Protein AF-A0A0M6XXB5-F1 (afdb_monomer_lite)

Structure (mmCIF, N/CA/C/O backbone):
data_AF-A0A0M6XXB5-F1
#
_entry.id   AF-A0A0M6XXB5-F1
#
loop_
_atom_site.group_PDB
_atom_site.id
_atom_site.type_symbol
_atom_site.label_atom_id
_atom_site.label_alt_id
_atom_site.label_comp_id
_atom_site.label_asym_id
_atom_site.label_entity_id
_atom_site.label_seq_id
_atom_site.pdbx_PDB_ins_code
_atom_site.Cartn_x
_atom_site.Cartn_y
_atom_site.Cartn_z
_atom_site.occupancy
_atom_site.B_iso_or_equiv
_atom_site.auth_seq_id
_atom_site.auth_comp_id
_atom_site.auth_asym_id
_atom_site.auth_atom_id
_atom_site.pdbx_PDB_model_num
ATOM 1 N N . MET A 1 1 ? 13.280 -5.245 -15.196 1.00 73.56 1 MET A N 1
ATOM 2 C CA . MET A 1 1 ? 12.966 -3.998 -14.465 1.00 73.56 1 MET A CA 1
ATOM 3 C C . MET A 1 1 ? 12.850 -4.361 -12.997 1.00 73.56 1 MET A C 1
ATOM 5 O O . MET A 1 1 ? 12.481 -5.494 -12.727 1.00 73.56 1 MET A O 1
ATOM 9 N N . LYS A 1 2 ? 13.218 -3.467 -12.080 1.00 82.50 2 LYS A N 1
ATOM 10 C CA . LYS A 1 2 ? 12.990 -3.658 -10.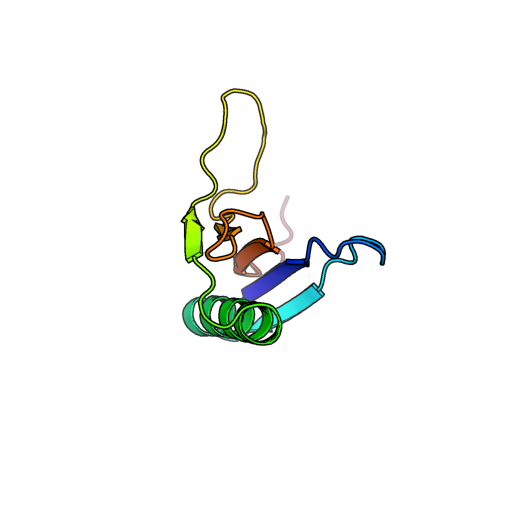643 1.00 82.50 2 LYS A CA 1
ATOM 11 C C . LYS A 1 2 ? 11.946 -2.642 -10.189 1.00 82.50 2 LYS A C 1
ATOM 13 O O . LYS A 1 2 ? 11.917 -1.542 -10.731 1.00 82.50 2 LYS A O 1
ATOM 18 N N . VAL A 1 3 ? 11.097 -3.016 -9.248 1.00 87.75 3 VAL A N 1
ATOM 19 C CA . VAL A 1 3 ? 10.074 -2.164 -8.635 1.00 87.75 3 VAL A CA 1
ATOM 20 C C . VAL A 1 3 ? 10.401 -2.078 -7.157 1.00 87.75 3 VAL A C 1
ATOM 22 O O . VAL A 1 3 ? 10.673 -3.107 -6.545 1.00 87.75 3 VAL A O 1
ATOM 25 N N . ILE A 1 4 ? 10.428 -0.872 -6.606 1.00 88.62 4 ILE A N 1
ATOM 26 C CA . ILE A 1 4 ? 10.579 -0.663 -5.173 1.00 88.62 4 ILE A CA 1
ATOM 27 C C . ILE A 1 4 ? 9.198 -0.470 -4.559 1.00 88.62 4 ILE A C 1
ATOM 29 O O . ILE A 1 4 ? 8.410 0.352 -5.025 1.00 88.62 4 ILE A O 1
ATOM 33 N N . LEU A 1 5 ? 8.920 -1.262 -3.534 1.00 88.81 5 LEU A N 1
ATOM 34 C CA . LEU A 1 5 ? 7.833 -1.039 -2.603 1.00 88.81 5 LEU A CA 1
ATOM 35 C C . LEU A 1 5 ? 8.323 -0.069 -1.537 1.00 88.81 5 LEU A C 1
ATOM 37 O O . LEU A 1 5 ? 9.367 -0.305 -0.930 1.00 88.81 5 LEU A O 1
ATOM 41 N N . ILE A 1 6 ? 7.556 0.987 -1.308 1.00 88.31 6 ILE A N 1
ATOM 42 C CA . ILE A 1 6 ? 7.650 1.834 -0.124 1.00 88.31 6 ILE A CA 1
ATOM 43 C C . ILE A 1 6 ? 6.327 1.661 0.607 1.00 88.31 6 ILE A C 1
ATOM 45 O O . ILE A 1 6 ? 5.285 2.009 0.061 1.00 88.31 6 ILE A O 1
ATOM 49 N N . LEU A 1 7 ? 6.358 1.102 1.809 1.00 87.19 7 LEU A N 1
ATOM 50 C CA . LEU A 1 7 ? 5.177 0.821 2.616 1.00 87.19 7 LEU A CA 1
ATOM 51 C C . LEU A 1 7 ? 5.348 1.455 3.996 1.00 87.19 7 LEU A C 1
ATOM 53 O O . LEU A 1 7 ? 6.414 1.367 4.594 1.00 87.19 7 LEU A O 1
ATOM 57 N N . VAL A 1 8 ? 4.302 2.093 4.505 1.00 86.38 8 VAL A N 1
ATOM 58 C CA . VAL A 1 8 ? 4.264 2.708 5.834 1.00 86.38 8 VAL A CA 1
ATOM 59 C C . VAL A 1 8 ? 3.067 2.137 6.577 1.00 86.38 8 VAL A C 1
ATOM 61 O O . VAL A 1 8 ? 1.937 2.297 6.120 1.00 86.38 8 VAL A O 1
ATOM 64 N N . LEU A 1 9 ? 3.317 1.491 7.716 1.00 84.75 9 LEU A N 1
ATOM 65 C CA . LEU A 1 9 ? 2.275 1.012 8.625 1.00 84.75 9 LEU A CA 1
ATOM 66 C C . LEU A 1 9 ? 2.041 2.047 9.725 1.00 84.75 9 LEU A C 1
ATOM 68 O O . LEU A 1 9 ? 2.980 2.464 10.405 1.00 84.75 9 LEU A O 1
ATOM 72 N N . PHE A 1 10 ? 0.787 2.437 9.928 1.00 81.56 10 PHE A N 1
ATOM 73 C CA . PHE A 1 10 ? 0.371 3.281 11.040 1.00 81.56 10 PHE A CA 1
ATOM 74 C C . PHE A 1 10 ? 0.087 2.397 12.260 1.00 81.56 10 PHE A C 1
ATOM 76 O O . PHE A 1 10 ? -1.055 2.062 12.553 1.00 81.56 10 PHE A O 1
ATOM 83 N N . THR A 1 11 ? 1.134 1.977 12.976 1.00 68.62 11 THR A N 1
ATOM 84 C CA . THR A 1 11 ? 0.946 1.252 14.245 1.00 68.62 11 THR A CA 1
ATOM 85 C C . THR A 1 11 ? 0.736 2.231 15.405 1.00 68.62 11 THR A C 1
ATOM 87 O O . THR A 1 11 ? 1.343 3.300 15.463 1.00 68.62 11 THR A O 1
ATOM 90 N N . PHE A 1 12 ? -0.129 1.877 16.358 1.00 59.72 12 PHE A N 1
ATOM 91 C CA . PHE A 1 12 ? -0.534 2.735 17.483 1.00 59.72 12 PHE A CA 1
ATOM 92 C C . PHE A 1 12 ? 0.529 2.907 18.594 1.00 59.72 12 PHE A C 1
ATOM 94 O O . PHE A 1 12 ? 0.182 3.286 19.714 1.00 59.72 12 PHE A O 1
ATOM 101 N N . GLY A 1 13 ? 1.817 2.652 18.342 1.00 54.59 13 GLY A N 1
ATOM 102 C CA . GLY A 1 13 ? 2.812 2.766 19.415 1.00 54.59 13 GLY A CA 1
ATOM 103 C C . GLY A 1 13 ? 4.283 2.655 19.037 1.00 54.59 13 GLY A C 1
ATOM 104 O O . GLY A 1 13 ? 5.118 3.154 19.790 1.00 54.59 13 GLY A O 1
ATOM 105 N N . GLU A 1 14 ? 4.620 2.065 17.893 1.00 55.31 14 GLU A N 1
ATOM 106 C CA . GLU A 1 14 ? 6.003 1.949 17.430 1.00 55.31 14 GLU A CA 1
ATOM 107 C C . GLU A 1 14 ? 6.174 2.864 16.215 1.00 55.31 14 GLU A C 1
ATOM 109 O O . GLU A 1 14 ? 5.253 3.025 15.416 1.00 55.31 14 GLU A O 1
ATOM 114 N N . GLY A 1 15 ? 7.298 3.581 16.148 1.00 55.56 15 GLY A N 1
ATOM 115 C CA . GLY A 1 15 ? 7.521 4.633 15.155 1.00 55.56 15 GLY A CA 1
ATOM 116 C C . GLY A 1 15 ? 7.180 4.190 13.730 1.00 55.56 15 GLY A C 1
ATOM 117 O O . GLY A 1 15 ? 7.286 3.017 13.386 1.00 55.56 15 GLY A O 1
ATOM 118 N N . LEU A 1 16 ? 6.767 5.148 12.899 1.00 66.75 16 LEU A N 1
ATOM 119 C CA . LEU A 1 16 ? 6.447 4.924 11.489 1.00 66.75 16 LEU A CA 1
ATOM 120 C C . LEU A 1 16 ? 7.727 4.599 10.707 1.00 66.75 16 LEU A C 1
ATOM 122 O O . LEU A 1 16 ? 8.296 5.470 10.049 1.00 66.75 16 LEU A O 1
ATOM 126 N N . GLU A 1 17 ? 8.220 3.370 10.824 1.00 70.06 17 GLU A N 1
ATOM 127 C CA . GLU A 1 17 ? 9.357 2.902 10.042 1.00 70.06 17 GLU A CA 1
ATOM 128 C C . GLU A 1 17 ? 8.867 2.449 8.662 1.00 70.06 17 GLU A C 1
ATOM 130 O O . GLU A 1 17 ? 8.036 1.541 8.563 1.00 70.06 17 GLU A O 1
ATOM 135 N N . PRO A 1 18 ? 9.342 3.081 7.573 1.00 79.75 18 PRO A N 1
ATOM 136 C CA . PRO A 1 18 ? 8.973 2.655 6.237 1.00 79.75 18 PRO A CA 1
ATOM 137 C C . PRO A 1 18 ? 9.617 1.301 5.928 1.00 79.75 18 PRO A C 1
ATOM 139 O O . PRO A 1 18 ? 10.839 1.141 5.978 1.00 79.75 18 PRO A O 1
ATOM 142 N N . VAL A 1 19 ? 8.794 0.335 5.539 1.00 83.50 19 VAL A N 1
ATOM 143 C CA . VAL A 1 19 ? 9.240 -0.938 4.982 1.00 83.50 19 VAL A CA 1
ATOM 144 C C . VAL A 1 19 ? 9.546 -0.729 3.503 1.00 83.50 19 VAL A C 1
ATOM 146 O O . VAL A 1 19 ? 8.720 -0.215 2.746 1.00 83.50 19 VAL A O 1
ATOM 149 N N . THR A 1 20 ? 10.744 -1.130 3.077 1.00 86.06 20 THR A N 1
ATOM 150 C CA . THR A 1 20 ? 11.140 -1.088 1.665 1.00 86.06 20 THR A CA 1
ATOM 151 C C . THR A 1 20 ? 11.526 -2.471 1.166 1.00 86.06 20 THR A C 1
ATOM 153 O O . THR A 1 20 ? 12.243 -3.210 1.839 1.00 86.06 20 THR A O 1
ATOM 156 N N . ALA A 1 21 ? 11.036 -2.840 -0.017 1.00 87.94 21 ALA A N 1
ATOM 157 C CA . ALA A 1 21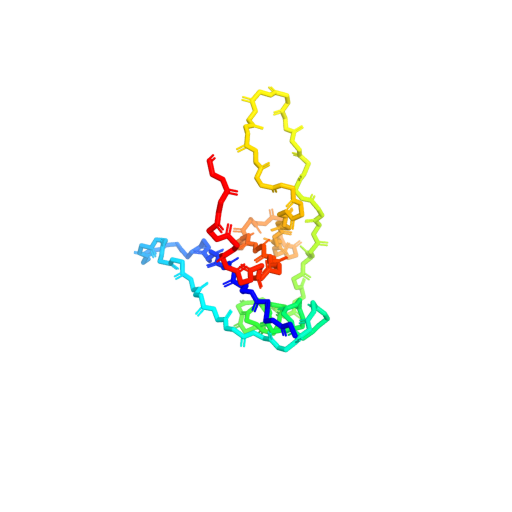 ? 11.309 -4.139 -0.626 1.00 87.94 21 ALA A CA 1
ATOM 158 C C . ALA A 1 21 ? 11.424 -4.027 -2.150 1.00 87.94 21 ALA A C 1
ATOM 160 O O . ALA A 1 21 ? 10.837 -3.144 -2.770 1.00 87.94 21 ALA A O 1
ATOM 161 N N . GLU A 1 22 ? 12.188 -4.928 -2.768 1.00 89.50 22 GLU A N 1
ATOM 162 C CA . GLU A 1 22 ? 12.366 -4.969 -4.221 1.00 89.50 22 GLU A CA 1
ATOM 163 C C . GLU A 1 22 ? 11.577 -6.121 -4.848 1.00 89.50 22 GLU A C 1
ATOM 165 O O . GLU A 1 22 ? 11.687 -7.273 -4.432 1.00 89.50 22 GLU A O 1
ATOM 170 N N . PHE A 1 23 ? 10.856 -5.820 -5.924 1.00 89.25 23 PHE A N 1
ATOM 171 C CA . PHE A 1 23 ? 10.056 -6.769 -6.689 1.00 89.25 23 PHE A CA 1
ATOM 172 C C . PHE A 1 23 ? 10.423 -6.749 -8.174 1.00 89.25 23 PHE A C 1
ATOM 174 O O . PHE A 1 23 ? 10.944 -5.770 -8.715 1.00 89.25 23 PHE A O 1
ATOM 181 N N . ALA A 1 24 ? 10.138 -7.852 -8.867 1.00 88.88 24 ALA A N 1
ATOM 182 C CA . ALA A 1 24 ? 10.406 -7.981 -10.299 1.00 88.88 24 ALA A CA 1
ATOM 183 C C . ALA A 1 24 ? 9.342 -7.297 -11.184 1.00 88.88 24 ALA A C 1
ATOM 185 O O . ALA A 1 24 ? 9.633 -6.940 -12.327 1.00 88.88 24 ALA A O 1
ATOM 186 N N . THR A 1 25 ? 8.116 -7.126 -10.679 1.00 88.69 25 THR A N 1
ATOM 187 C CA . THR A 1 25 ? 6.960 -6.577 -11.410 1.00 88.69 25 THR A CA 1
ATOM 188 C C . THR A 1 25 ? 6.088 -5.715 -10.492 1.00 88.69 25 THR A C 1
ATOM 190 O O . THR A 1 25 ? 6.140 -5.876 -9.273 1.00 88.69 25 THR A O 1
ATOM 193 N N . MET A 1 26 ? 5.269 -4.819 -11.065 1.00 86.06 26 MET A N 1
ATOM 194 C CA . MET A 1 26 ? 4.329 -4.002 -10.275 1.00 86.06 26 MET A CA 1
ATOM 195 C C . MET A 1 26 ? 3.288 -4.870 -9.567 1.00 86.06 26 MET A C 1
ATOM 197 O O . MET A 1 26 ? 3.092 -4.724 -8.371 1.00 86.06 26 MET A O 1
ATOM 201 N N . ALA A 1 27 ? 2.734 -5.867 -10.264 1.00 87.75 27 ALA A N 1
ATOM 202 C CA . ALA A 1 27 ? 1.776 -6.801 -9.673 1.00 87.75 27 ALA A CA 1
ATOM 203 C C . ALA A 1 27 ? 2.345 -7.561 -8.459 1.00 87.75 27 ALA A C 1
ATOM 205 O O . ALA A 1 27 ? 1.631 -7.796 -7.492 1.00 87.75 27 ALA A O 1
ATOM 206 N N . ALA A 1 28 ? 3.632 -7.931 -8.483 1.00 89.94 28 ALA A N 1
ATOM 207 C CA . ALA A 1 28 ? 4.272 -8.572 -7.334 1.00 89.94 28 ALA A CA 1
ATOM 208 C C . ALA A 1 28 ? 4.496 -7.591 -6.172 1.00 89.94 28 ALA A C 1
ATOM 210 O O . ALA A 1 28 ? 4.404 -7.997 -5.020 1.00 89.94 28 ALA A O 1
ATOM 211 N N . CYS A 1 29 ? 4.767 -6.318 -6.478 1.00 90.50 29 CYS A N 1
ATOM 212 C CA . CYS A 1 29 ? 4.886 -5.261 -5.477 1.00 90.50 29 CYS A CA 1
ATOM 213 C C . CYS A 1 29 ? 3.553 -5.007 -4.765 1.00 90.50 29 CYS A C 1
ATOM 215 O O . CYS A 1 29 ? 3.509 -5.034 -3.539 1.00 90.50 29 CYS A O 1
ATOM 217 N N . GLU A 1 30 ? 2.464 -4.845 -5.521 1.00 88.75 30 GLU A N 1
ATOM 218 C CA . GLU A 1 30 ? 1.120 -4.647 -4.966 1.00 88.75 30 GLU A CA 1
ATOM 219 C C . GLU A 1 30 ? 0.661 -5.856 -4.146 1.00 88.75 30 GLU A C 1
ATOM 221 O O . GLU A 1 30 ? 0.173 -5.693 -3.031 1.00 88.75 30 GLU A O 1
ATOM 226 N N . ALA A 1 31 ? 0.878 -7.076 -4.650 1.00 90.25 31 ALA A N 1
ATOM 227 C CA . ALA A 1 31 ? 0.543 -8.295 -3.916 1.00 90.25 31 ALA A CA 1
ATOM 228 C C . ALA A 1 31 ? 1.360 -8.440 -2.621 1.00 90.25 31 ALA A C 1
ATOM 230 O O . ALA A 1 31 ? 0.820 -8.849 -1.598 1.00 90.25 31 ALA A O 1
ATOM 231 N N . GLY A 1 32 ? 2.650 -8.087 -2.651 1.00 90.00 32 GLY A N 1
ATOM 232 C CA . GLY A 1 32 ? 3.504 -8.095 -1.463 1.00 90.00 32 GLY A CA 1
ATOM 233 C C . GLY A 1 32 ? 3.086 -7.048 -0.431 1.00 90.00 32 GLY A C 1
ATOM 234 O O . GLY A 1 32 ? 3.090 -7.339 0.760 1.00 90.00 32 GLY A O 1
ATOM 235 N N . ALA A 1 33 ? 2.684 -5.857 -0.884 1.00 89.25 33 ALA A N 1
ATOM 236 C CA . ALA A 1 33 ? 2.140 -4.819 -0.016 1.00 89.25 33 ALA A CA 1
ATOM 237 C C . ALA A 1 33 ? 0.843 -5.283 0.654 1.00 89.25 33 ALA A C 1
ATOM 239 O O . ALA A 1 33 ? 0.723 -5.199 1.872 1.00 89.25 33 ALA A O 1
ATOM 240 N N . LEU A 1 34 ? -0.100 -5.818 -0.130 1.00 88.31 34 LEU A N 1
ATOM 241 C CA . LEU A 1 34 ? -1.381 -6.303 0.377 1.00 88.31 34 LEU A CA 1
ATOM 242 C C . LEU A 1 34 ? -1.194 -7.418 1.407 1.00 88.31 34 LEU A C 1
ATOM 244 O O . LEU A 1 34 ? -1.789 -7.341 2.473 1.00 88.31 34 LEU A O 1
ATOM 248 N N . ALA A 1 35 ? -0.310 -8.382 1.134 1.00 89.50 35 ALA A N 1
ATOM 249 C CA . ALA A 1 35 ? -0.019 -9.469 2.064 1.00 89.50 35 ALA A CA 1
ATOM 250 C C . ALA A 1 35 ? 0.462 -8.956 3.435 1.00 89.50 35 ALA A C 1
ATOM 252 O O . ALA A 1 35 ? 0.078 -9.512 4.455 1.00 89.50 35 ALA A O 1
ATOM 253 N N . MET A 1 36 ? 1.250 -7.873 3.478 1.00 86.94 36 MET A N 1
ATOM 254 C CA . MET A 1 36 ? 1.667 -7.264 4.749 1.00 86.94 36 MET A CA 1
ATOM 255 C C . MET A 1 36 ? 0.507 -6.597 5.496 1.00 86.94 36 MET A C 1
ATOM 257 O O . MET A 1 36 ? 0.478 -6.618 6.721 1.00 86.94 36 MET A O 1
ATOM 261 N N . PHE A 1 37 ? -0.454 -6.004 4.784 1.00 87.25 37 PHE A N 1
ATOM 262 C CA . PHE A 1 37 ? -1.652 -5.444 5.414 1.00 87.25 37 PHE A CA 1
ATOM 263 C C . PHE A 1 37 ? -2.630 -6.528 5.875 1.00 87.25 37 PHE A C 1
ATOM 265 O O . PHE A 1 37 ? -3.267 -6.344 6.907 1.00 87.25 37 PHE A O 1
ATOM 272 N N . GLU A 1 38 ? -2.704 -7.657 5.167 1.00 88.06 38 GLU A N 1
ATOM 273 C CA . GLU A 1 38 ? -3.494 -8.834 5.558 1.00 88.06 38 GLU A CA 1
ATOM 274 C C . GLU A 1 38 ? -2.977 -9.490 6.853 1.00 88.06 38 GLU A C 1
ATOM 276 O O . GLU A 1 38 ? -3.742 -10.115 7.581 1.00 88.06 38 GLU A O 1
ATOM 281 N N . GLU A 1 39 ? -1.691 -9.326 7.188 1.00 85.19 39 GLU A N 1
ATOM 282 C CA . GLU A 1 39 ? -1.155 -9.740 8.496 1.00 85.19 39 GLU A CA 1
ATOM 283 C C . GLU A 1 39 ? -1.626 -8.836 9.651 1.00 85.19 39 GLU A C 1
ATOM 285 O O . GLU A 1 39 ? -1.566 -9.242 10.814 1.00 85.19 39 GLU A O 1
ATOM 290 N N . VAL A 1 40 ? -2.077 -7.614 9.345 1.00 82.62 40 VAL A N 1
ATOM 291 C CA . VAL A 1 40 ? -2.525 -6.612 10.326 1.00 82.62 40 VAL A CA 1
ATOM 292 C C . VAL A 1 40 ? -4.051 -6.597 10.466 1.00 82.62 40 VAL A C 1
ATOM 294 O O . VAL A 1 40 ? -4.555 -6.453 11.579 1.00 82.62 40 VAL A O 1
ATOM 297 N N . ASP A 1 41 ? -4.782 -6.747 9.362 1.00 84.62 41 ASP A N 1
ATOM 298 C CA . ASP A 1 41 ? -6.247 -6.753 9.295 1.00 84.62 41 ASP A CA 1
ATOM 299 C C . ASP A 1 41 ? -6.708 -7.842 8.313 1.00 84.62 41 ASP A C 1
ATOM 301 O O . ASP A 1 41 ? -6.158 -7.952 7.225 1.00 84.62 41 ASP A O 1
ATOM 305 N N . ASP A 1 42 ? -7.718 -8.642 8.669 1.00 82.12 42 ASP A N 1
ATOM 306 C CA . ASP A 1 42 ? -8.200 -9.760 7.836 1.00 82.12 42 ASP A CA 1
ATOM 307 C C . ASP A 1 42 ? -8.893 -9.313 6.529 1.00 82.12 42 ASP A C 1
ATOM 309 O O . ASP A 1 42 ? -9.132 -10.129 5.634 1.00 82.12 42 ASP A O 1
ATOM 313 N N . ALA A 1 43 ? -9.286 -8.041 6.410 1.00 84.56 43 ALA A N 1
ATOM 314 C CA . ALA A 1 43 ? -9.998 -7.521 5.248 1.00 84.56 43 ALA A CA 1
ATOM 315 C C . ALA A 1 43 ? -9.652 -6.043 4.970 1.00 84.56 43 ALA A C 1
ATOM 317 O O . ALA A 1 43 ? -10.540 -5.176 5.008 1.00 84.56 43 ALA A O 1
ATOM 318 N N . PRO A 1 44 ? -8.384 -5.751 4.623 1.00 87.06 44 PRO A N 1
ATOM 319 C CA . PRO A 1 44 ? -7.927 -4.398 4.382 1.00 87.06 44 PRO A CA 1
ATOM 320 C C . PRO A 1 44 ? -8.541 -3.855 3.088 1.00 87.06 44 PRO A C 1
ATOM 322 O O . PRO A 1 44 ? -8.556 -4.501 2.038 1.00 87.06 44 PRO A O 1
ATOM 325 N N . VAL A 1 45 ? -9.035 -2.623 3.146 1.00 86.81 45 VAL A N 1
ATOM 326 C CA . VAL A 1 45 ? -9.586 -1.909 1.998 1.00 86.81 45 VAL A CA 1
ATOM 327 C C . VAL A 1 45 ? -8.512 -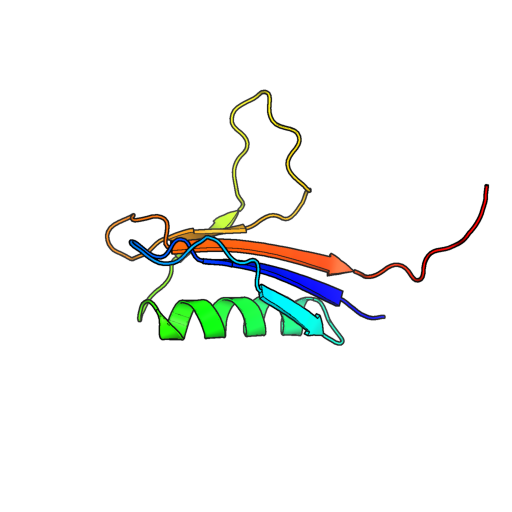0.999 1.426 1.00 86.81 45 VAL A C 1
ATOM 329 O O . VAL A 1 45 ? -8.121 -0.002 2.034 1.00 86.81 45 VAL A O 1
ATOM 332 N N . VAL A 1 46 ? -8.054 -1.338 0.226 1.00 88.38 46 VAL A N 1
ATOM 333 C CA . VAL A 1 46 ? -7.081 -0.546 -0.523 1.00 88.38 46 VAL A CA 1
ATOM 334 C C . VAL A 1 46 ? -7.812 0.448 -1.420 1.00 88.38 46 VAL A C 1
ATOM 336 O O . VAL A 1 46 ? -8.669 0.068 -2.218 1.00 88.38 46 VAL A O 1
ATOM 339 N N . ALA A 1 47 ? -7.452 1.722 -1.314 1.00 85.56 47 ALA A N 1
ATOM 340 C CA . ALA A 1 47 ? -7.987 2.786 -2.151 1.00 85.56 47 ALA A CA 1
ATOM 341 C C . ALA A 1 47 ? -6.857 3.681 -2.680 1.00 85.56 47 ALA A C 1
ATOM 343 O O . ALA A 1 47 ? -5.844 3.857 -1.999 1.00 85.56 47 ALA A O 1
ATOM 344 N N . PRO A 1 48 ? -7.004 4.268 -3.880 1.00 83.31 48 PRO A N 1
ATOM 345 C CA . PRO A 1 48 ? -6.090 5.311 -4.324 1.00 83.31 48 PRO A CA 1
ATOM 346 C C . PRO A 1 48 ? -6.131 6.476 -3.334 1.00 83.31 48 PRO A C 1
ATOM 348 O O . PRO A 1 48 ? -7.204 6.876 -2.873 1.00 83.31 48 PRO A O 1
ATOM 351 N N . PHE A 1 49 ? -4.962 7.009 -2.980 1.00 78.50 49 PHE A N 1
ATOM 352 C CA . PHE A 1 49 ? -4.901 8.167 -2.104 1.00 78.50 49 PHE A CA 1
ATOM 353 C C . PHE A 1 49 ? -5.360 9.409 -2.876 1.00 78.50 49 PHE A C 1
ATOM 355 O O . PHE A 1 49 ? -4.641 9.940 -3.723 1.00 78.50 49 PHE A O 1
ATOM 362 N N . GLU A 1 50 ? -6.588 9.858 -2.611 1.00 66.50 50 GLU A N 1
ATOM 363 C CA . GLU A 1 50 ? -7.126 11.075 -3.211 1.00 66.50 50 GLU A CA 1
ATOM 364 C C . GLU A 1 50 ? -6.540 12.314 -2.525 1.00 66.50 50 GLU A C 1
ATOM 366 O O . GLU A 1 50 ? -6.715 12.550 -1.329 1.00 66.50 50 GLU A O 1
ATOM 371 N N . LEU A 1 51 ? -5.846 13.126 -3.317 1.00 61.03 51 LEU A N 1
ATOM 372 C CA . LEU A 1 51 ? -5.288 14.403 -2.898 1.00 61.03 51 LEU A CA 1
ATOM 373 C C . LEU A 1 51 ? -6.393 15.387 -2.496 1.00 61.03 51 LEU A C 1
ATOM 375 O O . LEU A 1 51 ? -7.199 15.811 -3.325 1.00 61.03 51 LEU A O 1
ATOM 379 N N . THR A 1 52 ? -6.353 15.879 -1.260 1.00 54.88 52 THR A N 1
ATOM 380 C CA . THR A 1 52 ? -6.910 17.202 -0.959 1.00 54.88 52 THR A CA 1
ATOM 381 C C . THR A 1 52 ? -5.981 18.257 -1.556 1.00 54.88 52 THR A C 1
ATOM 383 O O . THR A 1 52 ? -4.777 18.226 -1.306 1.00 54.88 52 THR A O 1
ATOM 386 N N . ALA A 1 53 ? -6.519 19.162 -2.377 1.00 44.28 53 ALA A N 1
ATOM 387 C CA . ALA A 1 53 ? -5.752 20.156 -3.131 1.00 44.28 53 ALA A CA 1
ATOM 388 C C . ALA A 1 53 ? -4.667 20.853 -2.278 1.00 44.28 53 ALA A C 1
ATOM 390 O O . ALA A 1 53 ? -4.992 21.530 -1.304 1.00 44.28 53 ALA A O 1
ATOM 391 N N . GLY A 1 54 ? -3.392 20.707 -2.669 1.00 53.44 54 GLY A N 1
ATOM 392 C CA . GLY A 1 54 ? -2.254 21.397 -2.042 1.00 53.44 54 GLY A CA 1
ATOM 393 C C . GLY A 1 54 ? -1.088 20.523 -1.562 1.00 53.44 54 GLY A C 1
ATOM 394 O O . GLY A 1 54 ? -0.141 21.076 -1.009 1.00 53.44 54 GLY A O 1
ATOM 395 N N . SER A 1 55 ? -1.120 19.201 -1.757 1.00 50.56 55 SER A N 1
ATOM 396 C CA . SER A 1 55 ? -0.010 18.309 -1.385 1.00 50.56 55 SER A CA 1
ATOM 397 C C . SER A 1 55 ? 0.667 17.692 -2.611 1.00 50.56 55 SER A C 1
ATOM 399 O O . SER A 1 55 ? -0.000 17.121 -3.467 1.00 50.56 55 SER A O 1
ATOM 401 N N . ASP A 1 56 ? 1.995 17.786 -2.680 1.00 52.62 56 ASP A N 1
ATOM 402 C CA . ASP A 1 56 ? 2.820 17.018 -3.615 1.00 52.62 56 ASP A CA 1
ATOM 403 C C . ASP A 1 56 ? 2.912 15.575 -3.101 1.00 52.62 56 ASP A C 1
ATOM 405 O O . ASP A 1 56 ? 3.771 15.245 -2.284 1.00 52.62 56 ASP A O 1
ATOM 409 N N . VAL A 1 57 ? 1.982 14.716 -3.515 1.00 56.03 57 VAL A N 1
ATOM 410 C CA . VAL A 1 57 ? 2.076 13.275 -3.244 1.00 56.03 57 VAL A CA 1
ATOM 411 C C . VAL A 1 57 ? 2.614 12.593 -4.491 1.00 56.03 57 VAL A C 1
ATOM 413 O O . VAL A 1 57 ? 2.270 12.962 -5.612 1.00 56.03 57 VAL A O 1
ATOM 416 N N . ILE A 1 58 ? 3.478 11.602 -4.278 1.00 58.84 58 ILE A N 1
ATOM 417 C CA . ILE A 1 58 ? 3.985 10.721 -5.327 1.00 58.84 58 ILE A CA 1
ATOM 418 C C . ILE A 1 58 ? 2.766 10.079 -6.001 1.00 58.84 58 ILE A C 1
ATOM 420 O O . ILE A 1 58 ? 1.956 9.432 -5.326 1.00 58.84 58 ILE A O 1
ATOM 424 N N . GLU A 1 59 ? 2.614 10.304 -7.310 1.00 58.47 59 GLU A N 1
ATOM 425 C CA . GLU A 1 59 ? 1.594 9.643 -8.128 1.00 58.47 59 GLU A CA 1
ATOM 426 C C . GLU A 1 59 ? 1.619 8.131 -7.829 1.00 58.47 59 GLU A C 1
ATOM 428 O O . GLU A 1 59 ? 2.685 7.564 -7.603 1.00 58.47 59 GLU A O 1
ATOM 433 N N . GLU A 1 60 ? 0.452 7.480 -7.785 1.00 69.31 60 GLU A N 1
ATOM 434 C CA . GLU A 1 60 ? 0.327 6.034 -7.497 1.00 69.31 60 GLU A CA 1
ATOM 435 C C . GLU A 1 60 ? 0.512 5.624 -6.016 1.00 69.31 60 GLU A C 1
ATOM 437 O O . GLU A 1 60 ? 0.746 4.454 -5.710 1.00 69.31 60 GLU A O 1
ATOM 442 N N . THR A 1 61 ? 0.373 6.557 -5.066 1.00 82.06 61 THR A N 1
ATOM 443 C CA . THR A 1 61 ? 0.271 6.203 -3.637 1.00 82.06 61 THR A CA 1
ATOM 444 C C . THR A 1 61 ? -1.122 5.655 -3.311 1.00 82.06 61 THR A C 1
ATOM 446 O O . THR A 1 61 ? -2.145 6.273 -3.614 1.00 82.06 61 THR A O 1
ATOM 449 N N . MET A 1 62 ? -1.159 4.504 -2.651 1.00 87.94 62 MET A N 1
ATOM 450 C CA . MET A 1 62 ? -2.369 3.831 -2.192 1.00 87.94 62 MET A CA 1
ATOM 451 C C . MET A 1 62 ? -2.477 3.967 -0.674 1.00 87.94 62 MET A C 1
ATOM 453 O O . MET A 1 62 ? -1.478 3.851 0.036 1.00 87.94 62 MET A O 1
ATOM 457 N N . ILE A 1 63 ? -3.687 4.195 -0.171 1.00 88.25 63 ILE A N 1
ATOM 458 C CA . ILE A 1 63 ? -3.996 4.148 1.259 1.00 88.25 63 ILE A CA 1
ATOM 459 C C . ILE A 1 63 ? -4.727 2.857 1.581 1.00 88.25 63 ILE A C 1
ATOM 461 O O . ILE A 1 63 ? -5.570 2.394 0.808 1.00 88.25 63 ILE A O 1
ATOM 465 N N . VAL A 1 64 ? -4.396 2.282 2.729 1.00 89.25 64 VAL A N 1
ATOM 466 C CA . VAL A 1 64 ? -5.007 1.054 3.218 1.00 89.25 64 VAL A CA 1
ATOM 467 C C . VAL A 1 64 ? -5.728 1.351 4.514 1.00 89.25 64 VAL A C 1
ATOM 469 O O . VAL A 1 64 ? -5.156 1.933 5.438 1.00 89.25 64 VAL A O 1
ATOM 472 N N . ARG A 1 65 ? -7.001 0.965 4.564 1.00 89.12 65 ARG A N 1
ATOM 473 C CA . ARG A 1 65 ? -7.875 1.160 5.718 1.00 89.12 65 ARG A CA 1
ATOM 474 C C . ARG A 1 65 ? -8.421 -0.167 6.213 1.00 89.12 65 ARG A C 1
ATOM 476 O O . ARG A 1 65 ? -8.665 -1.061 5.408 1.00 89.12 65 ARG A O 1
ATOM 483 N N . GLY A 1 66 ? -8.633 -0.269 7.516 1.00 86.12 66 GLY A N 1
ATOM 484 C CA . GLY A 1 66 ? -9.329 -1.389 8.135 1.00 86.12 66 GLY A CA 1
ATOM 485 C C . GLY A 1 66 ? -10.826 -1.318 7.861 1.00 86.12 66 GLY A C 1
ATOM 486 O O . GLY A 1 66 ? -11.351 -0.308 7.374 1.00 86.12 66 GLY A O 1
ATOM 487 N N . GLN A 1 67 ? -11.540 -2.392 8.189 1.00 82.25 67 GLN A N 1
ATOM 488 C CA . GLN A 1 67 ? -12.999 -2.443 8.021 1.00 82.25 67 GLN A CA 1
ATOM 489 C C . GLN A 1 67 ? -13.751 -1.415 8.875 1.00 82.25 67 GLN A C 1
ATOM 491 O O . GLN A 1 67 ? -14.859 -0.996 8.542 1.00 82.25 67 GLN A O 1
ATOM 496 N N . ASP A 1 68 ? -13.142 -1.013 9.981 1.00 82.31 68 ASP A N 1
ATOM 497 C CA . ASP A 1 68 ? -13.596 0.029 10.893 1.00 82.31 68 ASP A CA 1
ATOM 498 C C . ASP A 1 68 ? -13.365 1.452 10.346 1.00 82.31 68 ASP A C 1
ATOM 500 O O . ASP A 1 68 ? -13.832 2.427 10.938 1.00 82.31 68 ASP A O 1
ATOM 504 N N . GLY A 1 69 ? -12.692 1.575 9.197 1.00 79.75 69 GLY A N 1
ATOM 505 C CA . GLY A 1 69 ? -12.337 2.844 8.572 1.00 79.75 69 GLY A CA 1
ATOM 506 C C . GLY A 1 69 ? -11.075 3.479 9.151 1.00 79.75 69 GLY A C 1
ATOM 507 O O . GLY A 1 69 ? -10.769 4.619 8.799 1.00 79.75 69 GLY A O 1
ATOM 508 N N . THR A 1 70 ? -10.345 2.768 10.013 1.00 83.69 70 THR A N 1
ATOM 509 C CA . THR A 1 70 ? -9.067 3.232 10.555 1.00 83.69 70 THR A CA 1
ATOM 510 C C . THR A 1 70 ? -7.993 3.158 9.473 1.00 83.69 70 THR A C 1
ATOM 512 O O . THR A 1 70 ? -7.891 2.160 8.763 1.00 83.69 70 THR A O 1
ATOM 515 N N . ASP A 1 71 ? -7.176 4.202 9.333 1.00 86.19 71 ASP A N 1
ATOM 516 C CA . ASP A 1 71 ? -6.040 4.175 8.412 1.00 86.19 71 ASP A CA 1
ATOM 517 C C . ASP A 1 71 ? -4.971 3.208 8.954 1.00 86.19 71 ASP A C 1
ATOM 519 O O . ASP A 1 71 ? -4.358 3.462 9.989 1.00 86.19 71 ASP A O 1
ATOM 523 N N . LEU A 1 72 ? -4.747 2.097 8.248 1.00 86.75 72 LEU A N 1
ATOM 524 C CA . LEU A 1 72 ? -3.741 1.085 8.595 1.00 86.75 72 LEU A CA 1
ATOM 525 C C . LEU A 1 72 ? -2.362 1.463 8.062 1.00 86.75 72 LEU A C 1
ATOM 527 O O . LEU A 1 72 ? -1.340 1.095 8.637 1.00 86.75 72 LEU A O 1
ATOM 531 N N . GLY A 1 73 ? -2.319 2.182 6.941 1.00 88.25 73 GLY A N 1
ATOM 532 C CA . GLY A 1 73 ? -1.067 2.567 6.314 1.00 88.25 73 GLY A CA 1
ATOM 533 C C . GLY A 1 73 ? -1.221 3.092 4.901 1.00 88.25 73 GLY A C 1
ATOM 534 O O . GLY A 1 73 ? -2.319 3.321 4.395 1.00 88.25 73 GLY A O 1
ATOM 535 N N . MET A 1 74 ? -0.082 3.265 4.248 1.00 89.50 74 MET A N 1
ATOM 536 C CA . MET A 1 74 ? 0.011 3.651 2.846 1.00 89.50 74 MET A CA 1
ATOM 537 C C . MET A 1 74 ? 1.141 2.891 2.170 1.00 89.50 74 MET A C 1
ATOM 539 O O . MET A 1 74 ? 2.135 2.546 2.806 1.00 89.50 74 MET A O 1
ATOM 543 N N . PHE A 1 75 ? 1.010 2.646 0.873 1.00 89.75 75 PHE A N 1
ATOM 544 C CA . PHE A 1 75 ? 2.085 2.069 0.083 1.00 89.75 75 PHE A CA 1
ATOM 545 C C . PHE A 1 75 ? 2.180 2.710 -1.297 1.00 89.75 75 PHE A C 1
ATOM 547 O O . PHE A 1 75 ? 1.207 3.230 -1.835 1.00 89.75 75 PHE A O 1
ATOM 554 N N . SER A 1 76 ? 3.371 2.663 -1.877 1.00 89.31 76 SER A N 1
ATOM 555 C CA . SER A 1 76 ? 3.649 3.086 -3.244 1.00 89.31 76 SER A CA 1
ATOM 556 C C . SER A 1 76 ? 4.583 2.076 -3.900 1.00 89.31 76 SER A C 1
ATOM 558 O O . SER A 1 76 ? 5.591 1.664 -3.319 1.00 89.31 76 SER A O 1
ATOM 560 N N . CYS A 1 77 ? 4.238 1.675 -5.120 1.00 88.94 77 CYS A N 1
ATOM 561 C CA . CYS A 1 77 ? 5.034 0.781 -5.947 1.00 88.94 77 CYS A CA 1
ATOM 562 C C . CYS A 1 77 ? 5.639 1.576 -7.099 1.00 88.94 77 CYS A C 1
ATOM 564 O O . CYS A 1 77 ? 4.966 1.874 -8.076 1.00 88.94 77 CYS A O 1
ATOM 566 N N . SER A 1 78 ? 6.925 1.906 -7.000 1.00 86.00 78 SER A N 1
ATOM 567 C CA . SER A 1 78 ? 7.611 2.718 -8.006 1.00 86.00 78 SER A CA 1
ATOM 568 C C . SER A 1 78 ? 8.580 1.865 -8.827 1.00 86.00 78 SER A C 1
ATOM 570 O O . SER A 1 78 ? 9.426 1.170 -8.256 1.00 86.00 78 SER A O 1
ATOM 572 N N . PRO A 1 79 ? 8.547 1.894 -10.170 1.00 84.19 79 PRO A N 1
ATOM 573 C CA . PRO A 1 79 ? 9.577 1.242 -10.961 1.00 84.19 79 PRO A CA 1
ATOM 574 C C . PRO A 1 79 ? 10.919 1.942 -10.724 1.00 84.19 79 PRO A C 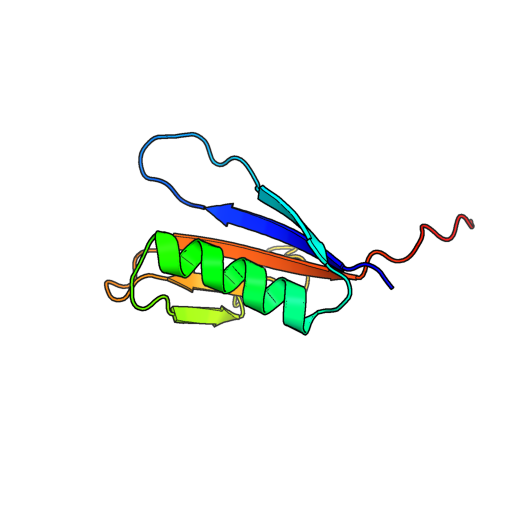1
ATOM 576 O O . PRO A 1 79 ? 11.086 3.121 -11.036 1.00 84.19 79 PRO A O 1
ATOM 579 N N . LEU A 1 80 ? 11.914 1.196 -10.238 1.00 76.56 80 LEU A N 1
ATOM 580 C CA . LEU A 1 80 ? 13.301 1.640 -10.223 1.00 76.56 80 LEU A CA 1
ATOM 581 C C . LEU A 1 80 ? 13.755 1.764 -11.677 1.00 76.56 80 LEU A C 1
ATOM 583 O O . LEU A 1 80 ? 14.213 0.809 -12.317 1.00 76.56 80 LEU A O 1
ATOM 587 N N . ARG A 1 81 ? 13.625 2.971 -12.226 1.00 60.66 81 ARG A N 1
ATOM 588 C CA . ARG A 1 81 ? 14.438 3.384 -13.362 1.00 60.66 81 ARG A CA 1
ATOM 589 C C . ARG A 1 81 ? 15.874 3.233 -12.868 1.00 60.66 81 ARG A C 1
ATOM 591 O O . ARG A 1 81 ? 16.252 3.897 -11.906 1.00 60.66 81 ARG A O 1
ATOM 598 N N . ALA A 1 82 ? 16.660 2.341 -13.480 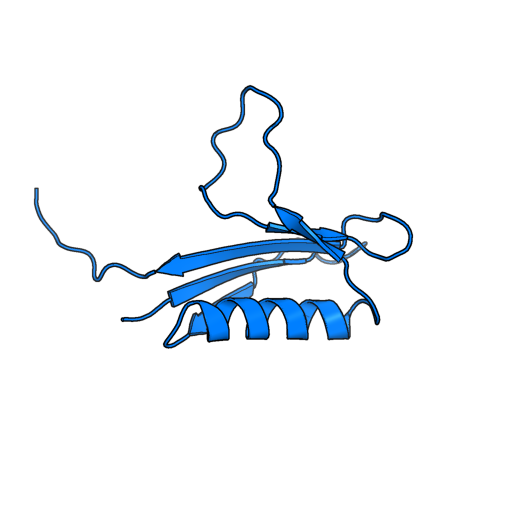1.00 48.00 82 ALA A N 1
ATOM 599 C CA . ALA A 1 82 ? 18.110 2.404 -13.330 1.00 48.00 82 ALA A CA 1
ATOM 600 C C . ALA A 1 82 ? 18.467 3.869 -13.558 1.00 48.00 82 ALA A C 1
ATOM 602 O O . ALA A 1 82 ? 18.074 4.403 -14.59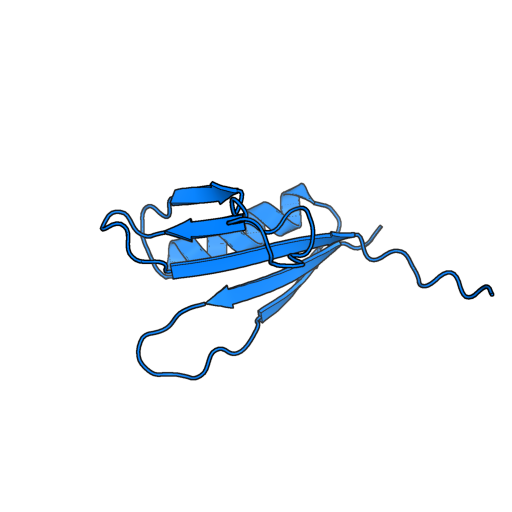7 1.00 48.00 82 ALA A O 1
ATOM 603 N N . SER A 1 83 ? 19.056 4.522 -12.557 1.00 47.84 83 SER A N 1
ATOM 604 C CA . SER A 1 83 ? 19.409 5.931 -12.610 1.00 47.84 83 SER A CA 1
ATOM 605 C C . SER A 1 83 ? 20.187 6.165 -13.897 1.00 47.84 83 SER A C 1
ATOM 607 O O . SER A 1 83 ? 21.370 5.853 -14.026 1.00 47.84 83 SER A O 1
ATOM 609 N N . GLY A 1 84 ? 19.477 6.666 -14.903 1.00 47.00 84 GLY A N 1
ATOM 610 C CA . GLY A 1 84 ? 20.073 7.223 -16.088 1.00 47.00 84 GLY A CA 1
ATOM 611 C C . GLY A 1 84 ? 20.709 8.506 -15.616 1.00 47.00 84 GLY A C 1
ATOM 612 O O . GLY A 1 84 ? 20.059 9.543 -15.589 1.00 47.00 84 GLY A O 1
ATOM 613 N N . GLY A 1 85 ? 21.969 8.428 -15.196 1.00 56.62 85 GLY A N 1
ATOM 614 C CA . GLY A 1 85 ? 22.812 9.605 -15.187 1.00 56.62 85 GLY A CA 1
ATOM 615 C C . GLY A 1 85 ? 22.744 10.247 -16.572 1.00 56.62 85 GLY A C 1
ATOM 616 O O . GLY A 1 85 ? 23.135 9.611 -17.558 1.00 56.62 85 GLY A O 1
ATOM 617 N N . ARG A 1 86 ? 22.189 11.464 -16.623 1.00 45.56 86 ARG A N 1
ATOM 618 C CA . ARG A 1 86 ? 22.441 12.591 -17.545 1.00 45.56 86 ARG A CA 1
ATOM 619 C C . ARG A 1 86 ? 21.199 13.500 -17.556 1.00 45.56 86 ARG A C 1
ATOM 621 O O . ARG A 1 86 ? 20.106 13.006 -17.796 1.00 45.56 86 ARG A O 1
ATOM 628 N N . GLY A 1 87 ? 21.315 14.805 -17.332 1.00 38.91 87 GLY A N 1
ATOM 629 C CA . GLY A 1 87 ? 22.513 15.642 -17.234 1.00 38.91 87 GLY A CA 1
ATOM 630 C C . GLY A 1 87 ? 22.168 17.069 -16.844 1.00 38.91 87 GLY A C 1
ATOM 631 O O . GLY A 1 87 ? 21.022 17.288 -16.399 1.00 38.91 87 GLY A O 1
#

Organism: NCBI:txid282197

Radius of gyration: 14.0 Å; chains: 1; bounding box: 36×31×37 Å

Secondary structure (DSSP, 8-state):
-EEEEEEEE--SSS--PEEEEEESSHHHHHHHHHHHHHTT-SS-EEEE-PPPTT--PPTTEEEEE-TTS-EEEEEEEEEE-------

Sequence (87 aa):
MKVILILVLFTFGEGLEPVTAEFATMAACEAGALAMFEEVDDAPVVAPFELTAGSDVIEETMIVRGQDGTDLGMFSCSPLRASGGRG

Foldseek 3Di:
DKKKKWKWFPDPDDDGDTDIDIDPDLVVSVVVNVVVVCVVAVDKDKDCDDDDPDDDDDPQKIWIAHPVRHTGIIMHIGDPPPPPDDD

pLDDT: mean 77.49, std 14.6, range [38.91, 90.5]